Protein AF-A0A0N4WDV7-F1 (afdb_monomer_lite)

Foldseek 3Di:
DDDDDFPVDWDADPNDIDGPVDAPDDPVVCVVVVDDDRDDDPPDVVVVVVVVCVVPVAWDKDKDFDDDDDDDDDPDDPDVVVGIDIDTHADPVRVVCVVVVPDDD

Radius of gyration: 25.5 Å; chains: 1; bounding box: 42×35×72 Å

Structure (mmCIF, N/CA/C/O backbone):
data_AF-A0A0N4WDV7-F1
#
_entry.id   AF-A0A0N4WDV7-F1
#
loop_
_atom_site.group_PDB
_atom_site.id
_atom_site.type_symbol
_atom_site.label_atom_id
_atom_site.label_alt_id
_atom_site.label_comp_id
_atom_site.label_asym_id
_atom_site.label_entity_id
_atom_site.label_seq_id
_atom_site.pdbx_PDB_ins_code
_atom_site.Cartn_x
_atom_site.Cartn_y
_atom_site.Cartn_z
_atom_site.occupancy
_atom_site.B_iso_or_e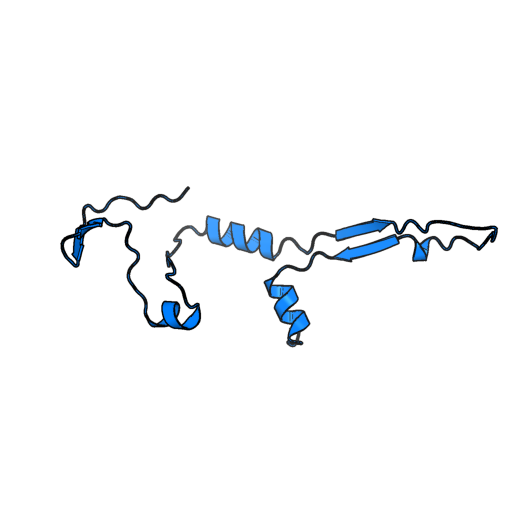quiv
_atom_site.auth_seq_id
_atom_site.auth_comp_id
_atom_site.auth_asym_id
_atom_site.auth_atom_id
_atom_site.pdbx_PDB_model_num
ATOM 1 N N . MET A 1 1 ? 9.162 1.323 14.732 1.00 40.44 1 MET A N 1
ATOM 2 C CA . MET A 1 1 ? 8.506 0.154 15.360 1.00 40.44 1 MET A CA 1
ATOM 3 C C . MET A 1 1 ? 7.459 0.664 16.336 1.00 40.44 1 MET A C 1
ATOM 5 O O . MET A 1 1 ? 7.802 1.065 17.439 1.00 40.44 1 MET A O 1
ATOM 9 N N . CYS A 1 2 ? 6.203 0.745 15.905 1.00 45.25 2 CYS A N 1
ATOM 10 C CA . CYS A 1 2 ? 5.105 1.235 16.737 1.00 45.25 2 CYS A CA 1
ATOM 11 C C . CYS A 1 2 ? 4.552 0.066 17.557 1.00 45.25 2 CYS A C 1
ATOM 13 O O . CYS A 1 2 ? 3.742 -0.717 17.075 1.00 45.25 2 CYS A O 1
ATOM 15 N N . ARG A 1 3 ? 5.048 -0.092 18.786 1.00 52.59 3 ARG A N 1
ATOM 16 C CA . ARG A 1 3 ? 4.424 -0.956 19.791 1.00 52.59 3 ARG A CA 1
ATOM 17 C C . ARG A 1 3 ? 3.421 -0.094 20.552 1.00 52.59 3 ARG A C 1
ATOM 19 O O . ARG A 1 3 ? 3.829 0.903 21.142 1.00 52.59 3 ARG A O 1
ATOM 26 N N . ARG A 1 4 ? 2.133 -0.455 20.525 1.00 61.47 4 ARG A N 1
ATOM 27 C CA . ARG A 1 4 ? 1.101 0.248 21.302 1.00 61.47 4 ARG A CA 1
ATOM 28 C C . ARG A 1 4 ? 1.493 0.278 22.793 1.00 61.47 4 ARG A C 1
ATOM 30 O O . ARG A 1 4 ? 1.834 -0.784 23.329 1.00 61.47 4 ARG A O 1
ATOM 37 N N . PRO A 1 5 ? 1.480 1.456 23.449 1.00 68.75 5 PRO A N 1
ATOM 38 C CA . PRO A 1 5 ? 1.622 1.565 24.898 1.00 68.75 5 PRO A CA 1
ATOM 39 C C . PRO A 1 5 ? 0.557 0.725 25.611 1.00 68.75 5 PRO A C 1
ATOM 41 O O . PRO A 1 5 ? -0.564 0.574 25.125 1.00 68.75 5 PRO A O 1
ATOM 44 N N . ASN A 1 6 ? 0.926 0.115 26.735 1.00 74.25 6 ASN A N 1
ATOM 45 C CA . ASN A 1 6 ? -0.004 -0.711 27.492 1.00 74.25 6 ASN A CA 1
ATOM 46 C C . ASN A 1 6 ? -0.862 0.196 28.388 1.00 74.25 6 ASN A C 1
ATOM 48 O O . ASN A 1 6 ? -0.355 0.695 29.387 1.00 74.25 6 ASN A O 1
ATOM 52 N N . ASP A 1 7 ? -2.141 0.392 28.056 1.00 72.75 7 ASP A N 1
ATOM 53 C CA . ASP A 1 7 ? -3.041 1.279 28.820 1.00 72.75 7 ASP A CA 1
ATOM 54 C C . ASP A 1 7 ? -3.607 0.622 30.093 1.00 72.75 7 ASP A C 1
ATOM 56 O O . ASP A 1 7 ? -4.508 1.162 30.730 1.00 72.75 7 ASP A O 1
ATOM 60 N N . GLY A 1 8 ? -3.146 -0.584 30.445 1.00 75.44 8 GLY A N 1
ATOM 61 C CA . GLY A 1 8 ? -3.623 -1.340 31.611 1.00 75.44 8 GLY A CA 1
ATOM 62 C C . GLY A 1 8 ? -5.061 -1.861 31.494 1.00 75.44 8 GLY A C 1
ATOM 63 O O . GLY A 1 8 ? -5.547 -2.526 32.405 1.00 75.44 8 GLY A O 1
ATOM 64 N N . ARG A 1 9 ? -5.748 -1.587 30.379 1.00 75.12 9 ARG A N 1
ATOM 65 C CA . ARG A 1 9 ? -7.107 -2.062 30.114 1.00 75.12 9 ARG A CA 1
ATOM 66 C C . ARG A 1 9 ? -7.082 -3.538 29.735 1.00 75.12 9 ARG A C 1
ATOM 68 O O . ARG A 1 9 ? -6.386 -3.934 28.799 1.00 75.12 9 ARG A O 1
ATOM 75 N N . THR A 1 10 ? -7.877 -4.327 30.446 1.00 78.06 10 THR A N 1
ATOM 76 C CA . THR A 1 10 ? -8.091 -5.749 30.186 1.00 78.06 10 THR A CA 1
ATOM 77 C C . THR A 1 10 ? -9.584 -6.026 30.064 1.00 78.06 10 THR A C 1
ATOM 79 O O . THR A 1 10 ? -10.411 -5.373 30.701 1.00 78.06 10 THR A O 1
ATOM 82 N N . CYS A 1 11 ? -9.948 -6.966 29.201 1.00 73.94 11 CYS A N 1
ATOM 83 C CA . CYS A 1 11 ? -11.327 -7.399 29.013 1.00 73.94 11 CYS A CA 1
ATOM 84 C C . CYS A 1 11 ? -11.407 -8.921 29.143 1.00 73.94 11 CYS A C 1
ATOM 86 O O . CYS A 1 11 ? -10.551 -9.645 28.640 1.00 73.94 11 CYS A O 1
ATOM 88 N N . VAL A 1 12 ? -12.415 -9.413 29.865 1.00 79.69 12 VAL A N 1
ATOM 89 C CA . VAL A 1 12 ? -12.624 -10.850 30.068 1.00 79.69 12 VAL A CA 1
ATOM 90 C C . VAL A 1 12 ? -13.716 -11.311 29.115 1.00 79.69 12 VAL A C 1
ATOM 92 O O . VAL A 1 12 ? -14.855 -10.860 29.215 1.00 79.69 12 VAL A O 1
ATOM 95 N N . LEU A 1 13 ? -13.377 -12.214 28.196 1.00 77.06 13 LEU A N 1
ATOM 96 C CA . LEU A 1 13 ? -14.332 -12.815 27.265 1.00 77.06 13 LEU A CA 1
ATOM 97 C C . LEU A 1 13 ? -14.191 -14.340 27.327 1.00 77.06 13 LEU A C 1
ATOM 99 O O . LEU A 1 13 ? -13.104 -14.878 27.123 1.00 77.06 13 LEU A O 1
ATOM 103 N N . GLY A 1 14 ? -15.275 -15.049 27.656 1.00 80.62 14 GLY A N 1
ATOM 104 C CA . GLY A 1 14 ? -15.280 -16.519 27.713 1.00 80.62 14 GLY A CA 1
ATOM 105 C C . GLY A 1 14 ? -14.260 -17.125 28.691 1.00 80.62 14 GLY A C 1
ATOM 106 O O . GLY A 1 14 ? -13.693 -18.175 28.405 1.00 80.62 14 GLY A O 1
ATOM 107 N N . GLY A 1 15 ? -13.968 -16.444 29.806 1.00 83.06 15 GLY A N 1
ATOM 108 C CA . GLY A 1 15 ? -12.996 -16.901 30.810 1.00 83.06 15 GLY A CA 1
ATOM 109 C C . GLY A 1 15 ? -11.525 -16.659 30.451 1.00 83.06 15 GLY A C 1
ATOM 110 O O . GLY A 1 15 ? -10.643 -17.056 31.210 1.00 83.06 15 GLY A O 1
ATOM 111 N N . LYS A 1 16 ? -11.237 -15.994 29.325 1.00 77.88 16 LYS A N 1
ATOM 112 C CA . LYS A 1 16 ? -9.884 -15.560 28.949 1.00 77.88 16 LYS A CA 1
ATOM 113 C C . LYS A 1 16 ? -9.729 -14.057 29.144 1.00 77.88 16 LYS A C 1
ATOM 115 O O . LYS A 1 16 ? -10.637 -13.289 28.831 1.00 77.88 16 LYS A O 1
ATOM 120 N N . ILE A 1 17 ? -8.567 -13.661 29.656 1.00 80.44 17 ILE A N 1
ATOM 121 C CA . ILE A 1 17 ? -8.179 -12.262 29.840 1.00 80.44 17 ILE A CA 1
ATOM 122 C C . ILE A 1 17 ? -7.512 -11.789 28.552 1.00 80.44 17 ILE A C 1
ATOM 124 O O . ILE A 1 17 ? -6.550 -12.396 28.079 1.00 80.44 17 ILE A O 1
ATOM 128 N N . PHE A 1 18 ? -8.039 -10.712 27.986 1.00 74.81 18 PHE A N 1
ATOM 129 C CA . PHE A 1 18 ? -7.524 -10.070 26.792 1.00 74.81 18 PHE A CA 1
ATOM 130 C C . PHE A 1 18 ? -6.965 -8.693 27.148 1.00 74.81 18 PHE A C 1
ATOM 132 O O . PHE A 1 18 ? -7.678 -7.843 27.682 1.00 74.81 18 PHE A O 1
ATOM 139 N N . ASP A 1 19 ? -5.689 -8.478 26.838 1.00 74.50 19 ASP A N 1
ATOM 140 C CA . ASP A 1 19 ? -5.008 -7.195 27.026 1.00 74.50 19 ASP A CA 1
ATOM 141 C C . ASP A 1 19 ? -5.306 -6.221 25.873 1.00 74.50 19 ASP A C 1
ATOM 143 O O . ASP A 1 19 ? -5.851 -6.595 24.831 1.00 74.50 19 ASP A O 1
ATOM 147 N N . ASN A 1 20 ? -4.820 -4.983 26.007 1.00 67.25 20 ASN A N 1
ATOM 148 C CA . ASN A 1 20 ? -4.873 -3.871 25.040 1.00 67.25 20 ASN A CA 1
ATOM 149 C C . ASN A 1 20 ? -4.228 -4.151 23.651 1.00 67.25 20 ASN A C 1
ATOM 151 O O . ASN A 1 20 ? -3.961 -3.240 22.867 1.00 67.25 20 ASN A O 1
ATOM 155 N N . ARG A 1 21 ? -3.931 -5.420 23.346 1.00 64.06 21 ARG A N 1
ATOM 156 C CA . ARG A 1 21 ? -3.525 -5.947 22.034 1.00 64.06 21 ARG A CA 1
ATOM 157 C C . ARG A 1 21 ? -4.722 -6.343 21.167 1.00 64.06 21 ARG A C 1
ATOM 159 O O . ARG A 1 21 ? -4.533 -6.642 19.990 1.00 64.06 21 ARG A O 1
ATOM 166 N N . VAL A 1 22 ? -5.929 -6.364 21.731 1.00 64.31 22 VAL A N 1
ATOM 167 C CA . VAL A 1 22 ? -7.157 -6.607 20.973 1.00 64.31 22 VAL A CA 1
ATOM 168 C C . VAL A 1 22 ? -7.558 -5.328 20.252 1.00 64.31 22 VAL A C 1
ATOM 170 O O . VAL A 1 22 ? -7.807 -4.292 20.861 1.00 64.31 22 VAL A O 1
ATOM 173 N N . VAL A 1 23 ? -7.586 -5.400 18.925 1.00 66.88 23 VAL A N 1
ATOM 174 C CA . VAL A 1 23 ? -8.102 -4.320 18.085 1.00 66.88 23 VAL A CA 1
ATOM 175 C C . VAL A 1 23 ? -9.627 -4.285 18.235 1.00 66.88 23 VAL A C 1
ATOM 177 O O . VAL A 1 23 ? -10.247 -5.348 18.181 1.00 66.88 23 VAL A O 1
ATOM 180 N N . PRO A 1 24 ? -10.256 -3.109 18.411 1.00 63.66 24 PRO A N 1
ATOM 181 C CA . PRO A 1 24 ? -11.709 -3.012 18.427 1.00 63.66 24 PRO A CA 1
ATOM 182 C C . PRO A 1 24 ? -12.301 -3.533 17.111 1.00 63.66 24 PRO A C 1
ATOM 184 O O . PRO A 1 24 ? -11.889 -3.133 16.021 1.00 63.66 24 PRO A O 1
ATOM 187 N N . TYR A 1 25 ? -13.277 -4.433 17.222 1.00 71.44 25 TYR A N 1
ATOM 188 C CA . TYR A 1 25 ? -13.964 -5.020 16.079 1.00 71.44 25 TYR A CA 1
ATOM 189 C C . TYR A 1 25 ? -14.790 -3.954 15.347 1.00 71.44 25 TYR A C 1
ATOM 191 O O . TYR A 1 25 ? -15.739 -3.402 15.900 1.00 71.44 25 TYR A O 1
ATOM 199 N N . ASN A 1 26 ? -14.446 -3.678 14.088 1.00 77.81 26 ASN A N 1
ATOM 200 C CA . ASN A 1 26 ? -15.263 -2.867 13.190 1.00 77.81 26 ASN A CA 1
ATOM 201 C C . ASN A 1 26 ? -15.924 -3.780 12.150 1.00 77.81 26 ASN A C 1
ATOM 203 O O . ASN A 1 26 ? -15.269 -4.229 11.208 1.00 77.81 26 ASN A O 1
ATOM 207 N N . GLN A 1 27 ? -17.226 -4.025 12.316 1.00 81.12 27 GLN A N 1
ATOM 208 C CA . GLN A 1 27 ? -18.003 -4.934 11.470 1.00 81.12 27 GLN A CA 1
ATOM 209 C C . GLN A 1 27 ? -17.966 -4.540 9.987 1.00 81.12 27 GLN A C 1
ATOM 211 O O . GLN A 1 27 ? -17.829 -5.406 9.127 1.00 81.12 27 GLN A O 1
ATOM 216 N N . TYR A 1 28 ? -18.034 -3.241 9.680 1.00 82.94 28 TYR A N 1
ATOM 217 C CA . TYR A 1 28 ? -18.010 -2.749 8.302 1.00 82.94 28 TYR A CA 1
ATOM 218 C C . TYR A 1 28 ? -16.698 -3.108 7.594 1.00 82.94 28 TYR A C 1
ATOM 220 O O . TYR A 1 28 ? -16.701 -3.619 6.475 1.00 82.94 28 TYR A O 1
ATOM 228 N N . LEU A 1 29 ? -15.567 -2.883 8.266 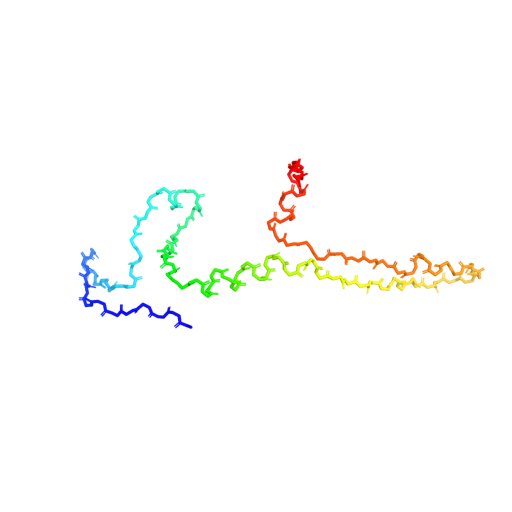1.00 82.00 29 LEU A N 1
ATOM 229 C CA . LEU A 1 29 ? -14.248 -3.192 7.713 1.00 82.00 29 LEU A CA 1
ATOM 230 C C . LEU A 1 29 ? -13.993 -4.697 7.654 1.00 82.00 29 LEU A C 1
ATOM 232 O O . LEU A 1 29 ? -13.438 -5.179 6.668 1.00 82.00 29 LEU A O 1
ATOM 236 N N . ALA A 1 30 ? -14.438 -5.434 8.671 1.00 82.44 30 ALA A N 1
ATOM 237 C CA . ALA A 1 30 ? -14.304 -6.882 8.709 1.00 82.44 30 ALA A CA 1
ATOM 238 C C . ALA A 1 30 ? -15.068 -7.562 7.567 1.00 82.44 30 ALA A C 1
ATOM 240 O O . ALA A 1 30 ? -14.521 -8.451 6.922 1.00 82.44 30 ALA A O 1
ATOM 241 N N . LEU A 1 31 ? -16.291 -7.108 7.274 1.00 86.12 31 LEU A N 1
ATOM 242 C CA . LEU A 1 31 ? -17.081 -7.587 6.136 1.00 86.12 31 LEU A CA 1
ATOM 243 C C . LEU A 1 31 ? -16.444 -7.210 4.799 1.00 86.12 31 LEU A C 1
ATOM 245 O O . LEU A 1 31 ? -16.336 -8.048 3.910 1.00 86.12 31 LEU A O 1
ATOM 249 N N . ARG A 1 32 ? -16.001 -5.957 4.653 1.00 86.81 32 ARG A N 1
ATOM 250 C CA . ARG A 1 32 ? -15.483 -5.454 3.374 1.00 86.81 32 ARG A CA 1
ATOM 251 C C . ARG A 1 32 ? -14.169 -6.109 2.951 1.00 86.81 32 ARG A C 1
ATOM 253 O O . ARG A 1 32 ? -13.963 -6.322 1.763 1.00 86.81 32 ARG A O 1
ATOM 260 N N . TYR A 1 33 ? -13.297 -6.421 3.906 1.00 83.44 33 TYR A N 1
ATOM 261 C CA . TYR A 1 33 ? -11.972 -6.990 3.637 1.00 83.44 33 TYR A CA 1
ATOM 262 C C . TYR A 1 33 ? -11.825 -8.440 4.108 1.00 83.44 33 TYR A C 1
ATOM 264 O O . TYR A 1 33 ? -10.723 -8.980 4.066 1.00 83.44 33 TYR A O 1
ATOM 272 N N . SER A 1 34 ? -12.919 -9.071 4.553 1.00 81.94 34 SER A N 1
ATOM 273 C CA . SER A 1 34 ? -12.942 -10.452 5.057 1.00 81.94 34 SER A CA 1
ATOM 274 C C . SER A 1 34 ? -11.830 -10.738 6.080 1.00 81.94 34 SER A C 1
ATOM 276 O O . SER A 1 34 ? -11.164 -11.769 6.021 1.00 81.94 34 SER A O 1
ATOM 278 N N . GLY A 1 35 ? -11.587 -9.808 7.012 1.00 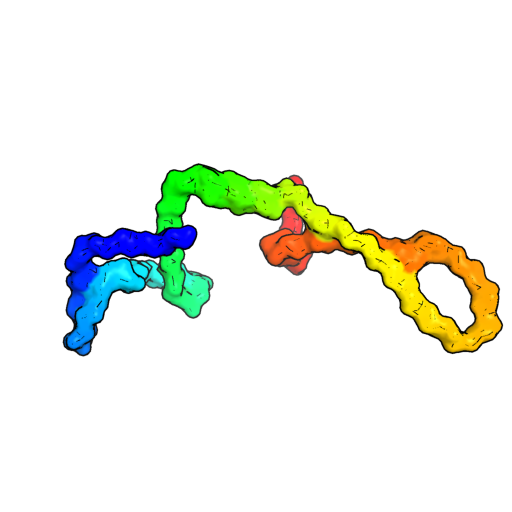78.56 35 GLY A N 1
ATOM 279 C CA . GLY A 1 35 ? -10.449 -9.911 7.928 1.00 78.56 35 GLY A CA 1
ATOM 280 C C . GLY A 1 35 ? -10.457 -8.921 9.090 1.00 78.56 35 GLY A C 1
ATOM 281 O O . GLY A 1 35 ? -11.124 -7.890 9.068 1.00 78.56 35 GLY A O 1
ATOM 282 N N . HIS A 1 36 ? -9.692 -9.236 10.135 1.00 74.19 36 HIS A N 1
ATOM 283 C CA . HIS A 1 36 ? -9.561 -8.392 11.320 1.00 74.19 36 HIS A CA 1
ATOM 284 C C . HIS A 1 36 ? -8.481 -7.321 11.100 1.00 74.19 36 HIS A C 1
ATOM 286 O O . HIS A 1 36 ? -7.285 -7.597 11.195 1.00 74.19 36 HIS A O 1
ATOM 292 N N . LEU A 1 37 ? -8.905 -6.100 10.768 1.00 73.88 37 LEU A N 1
ATOM 293 C CA . LEU A 1 37 ? -8.012 -4.994 10.419 1.00 73.88 37 LEU A CA 1
ATOM 294 C C . LEU A 1 37 ? -7.688 -4.117 11.630 1.00 73.88 37 LEU A C 1
ATOM 296 O O . LEU A 1 37 ? -8.587 -3.570 12.264 1.00 73.88 37 LEU A O 1
ATOM 300 N N . ASN A 1 38 ? -6.395 -3.916 11.901 1.00 73.31 38 ASN A N 1
ATOM 301 C CA . ASN A 1 38 ? -5.939 -2.901 12.846 1.00 73.31 38 ASN A CA 1
ATOM 302 C C . ASN A 1 38 ? -5.974 -1.517 12.195 1.00 73.31 38 ASN A C 1
ATOM 304 O O . ASN A 1 38 ? -5.123 -1.204 11.367 1.00 73.31 38 ASN A O 1
ATOM 308 N N . VAL A 1 39 ? -6.946 -0.689 12.578 1.00 70.06 39 VAL A N 1
ATOM 309 C CA . VAL A 1 39 ? -7.008 0.709 12.140 1.00 70.06 39 VAL A CA 1
ATOM 310 C C . VAL A 1 39 ? -6.348 1.584 13.198 1.00 70.06 39 VAL A C 1
ATOM 312 O O . VAL A 1 39 ? -6.825 1.687 14.327 1.00 70.06 39 VAL A O 1
ATOM 315 N N . GLU A 1 40 ? -5.233 2.210 12.832 1.00 69.44 40 GLU A N 1
ATOM 316 C CA . GLU A 1 40 ? -4.538 3.199 13.652 1.00 69.44 40 GLU A CA 1
ATOM 317 C C . GLU A 1 40 ? -4.542 4.549 12.945 1.00 69.44 40 GLU A C 1
ATOM 319 O O . GLU A 1 40 ? -4.148 4.656 11.783 1.00 69.44 40 GLU A O 1
ATOM 324 N N . ILE A 1 41 ? -4.957 5.596 13.660 1.00 64.69 41 ILE A N 1
ATOM 325 C CA . ILE A 1 41 ? -4.785 6.970 13.193 1.00 64.69 41 ILE A CA 1
ATOM 326 C C . ILE A 1 41 ? -3.318 7.325 13.425 1.00 64.69 41 ILE A C 1
ATOM 328 O O . ILE A 1 41 ? -2.902 7.648 14.539 1.00 64.69 41 ILE A O 1
ATOM 332 N N . CYS A 1 42 ? -2.507 7.217 12.375 1.00 65.88 42 CYS A N 1
ATOM 333 C CA . CYS A 1 42 ? -1.111 7.619 12.437 1.00 65.88 42 CYS A CA 1
ATOM 334 C C . CYS A 1 42 ? -1.033 9.153 12.448 1.00 65.88 42 CYS A C 1
ATOM 336 O O . CYS A 1 42 ? -1.073 9.796 11.403 1.00 65.88 42 CYS A O 1
ATOM 338 N N . GLY A 1 43 ? -0.926 9.754 13.637 1.00 69.00 43 GLY A N 1
ATOM 339 C CA . GLY A 1 43 ? -0.821 11.212 13.803 1.00 69.00 43 GLY A CA 1
ATOM 340 C C . GLY A 1 43 ? 0.502 11.821 13.317 1.00 69.00 43 GLY A C 1
ATOM 341 O O . GLY A 1 43 ? 0.710 13.025 13.435 1.00 69.00 43 GLY A O 1
ATOM 342 N N . MET A 1 44 ? 1.426 11.015 12.786 1.00 76.00 44 MET A N 1
ATOM 343 C CA . MET A 1 44 ? 2.731 11.494 12.348 1.00 76.00 44 MET A CA 1
ATOM 344 C C . MET A 1 44 ? 2.682 11.850 10.860 1.00 76.00 44 MET A C 1
ATOM 346 O O . MET A 1 44 ? 2.764 10.979 9.996 1.00 76.00 44 MET A O 1
ATOM 350 N N . ILE A 1 45 ? 2.634 13.151 10.552 1.00 80.62 45 ILE A N 1
ATOM 351 C CA . ILE A 1 45 ? 2.760 13.692 9.180 1.00 80.62 45 ILE A CA 1
ATOM 352 C C . ILE A 1 45 ? 3.981 13.107 8.450 1.00 80.62 45 ILE A C 1
ATOM 354 O O . ILE A 1 45 ? 3.963 12.943 7.234 1.00 80.62 45 ILE A O 1
ATOM 358 N N . GLN A 1 46 ? 5.032 12.733 9.186 1.00 78.69 46 GLN A N 1
ATOM 359 C CA . GLN A 1 46 ? 6.214 12.069 8.638 1.00 78.69 46 GLN A CA 1
ATOM 360 C C . GLN A 1 46 ? 5.903 10.715 7.985 1.00 78.69 46 GLN A C 1
ATOM 362 O O . GLN A 1 46 ? 6.467 10.430 6.933 1.00 78.69 46 GLN A O 1
ATOM 367 N N . ALA A 1 47 ? 5.001 9.907 8.552 1.00 76.69 47 ALA A N 1
ATOM 368 C CA . ALA A 1 47 ? 4.612 8.618 7.978 1.00 76.69 47 ALA A CA 1
ATOM 369 C C . ALA A 1 47 ? 3.823 8.807 6.676 1.00 76.69 47 ALA A C 1
ATOM 371 O O . ALA A 1 47 ? 4.111 8.149 5.676 1.00 76.69 47 ALA A O 1
ATOM 372 N N . VAL A 1 48 ? 2.902 9.777 6.659 1.00 80.56 48 VAL A N 1
ATOM 373 C CA . VAL A 1 48 ? 2.152 10.158 5.453 1.00 80.56 48 VAL A CA 1
ATOM 374 C C . VAL A 1 48 ? 3.111 10.688 4.386 1.00 80.56 48 VAL A C 1
ATOM 376 O O . VAL A 1 48 ? 3.134 10.179 3.271 1.00 80.56 48 VAL A O 1
ATOM 379 N N . LYS A 1 49 ? 3.990 11.634 4.733 1.00 84.94 49 LYS A N 1
ATOM 380 C CA . LYS A 1 49 ? 5.013 12.169 3.820 1.00 84.94 49 LYS A CA 1
ATOM 381 C C . LYS A 1 49 ? 5.917 11.069 3.267 1.00 84.94 49 LYS A C 1
ATOM 383 O O . LYS A 1 49 ? 6.272 11.112 2.092 1.00 84.94 49 LYS A O 1
ATOM 388 N N . TYR A 1 50 ? 6.289 10.094 4.097 1.00 77.81 50 TYR A N 1
ATOM 389 C CA . TYR A 1 50 ? 7.091 8.955 3.669 1.00 77.81 50 TYR A CA 1
ATOM 390 C C . TYR A 1 50 ? 6.321 8.108 2.656 1.00 77.81 50 TYR A C 1
ATOM 392 O O . TYR A 1 50 ? 6.828 7.913 1.561 1.00 77.81 50 TYR A O 1
ATOM 400 N N . MET A 1 51 ? 5.080 7.702 2.945 1.00 76.62 51 MET A N 1
ATOM 401 C CA . MET A 1 51 ? 4.231 6.987 1.981 1.00 76.62 51 MET A CA 1
ATOM 402 C C . MET A 1 51 ? 4.094 7.736 0.652 1.00 76.62 51 MET A C 1
ATOM 404 O O . MET A 1 51 ? 4.377 7.169 -0.401 1.00 76.62 51 MET A O 1
ATOM 408 N N . TYR A 1 52 ? 3.730 9.019 0.699 1.00 78.75 52 TYR A N 1
ATOM 409 C CA . TYR A 1 52 ? 3.581 9.848 -0.498 1.00 78.75 52 TYR A CA 1
ATOM 410 C C . TYR A 1 52 ? 4.896 9.958 -1.281 1.00 78.75 52 TYR A C 1
ATOM 412 O O . TYR A 1 52 ? 4.890 9.867 -2.504 1.00 78.75 52 TYR A O 1
ATOM 420 N N . LYS A 1 53 ? 6.047 10.054 -0.603 1.00 82.12 53 LYS A N 1
ATOM 421 C CA . LYS A 1 53 ? 7.355 10.049 -1.270 1.00 82.12 53 LYS A CA 1
ATOM 422 C C . LYS A 1 53 ? 7.587 8.784 -2.102 1.00 82.12 53 LYS A C 1
ATOM 424 O O . LYS A 1 53 ? 8.235 8.897 -3.133 1.00 82.12 53 LYS A O 1
ATOM 429 N N . TYR A 1 54 ? 7.106 7.613 -1.676 1.00 68.50 54 TYR A N 1
ATOM 430 C CA . TYR A 1 54 ? 7.287 6.361 -2.429 1.00 68.50 54 TYR A CA 1
ATOM 431 C C . TYR A 1 54 ? 6.226 6.137 -3.496 1.00 68.50 54 TYR A C 1
ATOM 433 O O . TYR A 1 54 ? 6.555 5.587 -4.540 1.00 68.50 54 TYR A O 1
ATOM 441 N N . VAL A 1 55 ? 4.994 6.593 -3.267 1.00 75.00 55 VAL A N 1
ATOM 442 C CA . VAL A 1 55 ? 3.938 6.547 -4.289 1.00 75.00 55 VAL A CA 1
ATOM 443 C C . VAL A 1 55 ? 4.296 7.452 -5.471 1.00 75.00 55 VAL A C 1
ATOM 445 O O . VAL A 1 55 ? 4.177 7.037 -6.615 1.00 75.00 55 VAL A O 1
ATOM 448 N N . TYR A 1 56 ? 4.808 8.657 -5.204 1.00 71.25 56 TYR A N 1
ATOM 449 C CA . TYR A 1 56 ? 5.096 9.660 -6.236 1.00 71.25 56 TYR A CA 1
ATOM 450 C C . TYR A 1 56 ? 6.573 9.753 -6.636 1.00 71.25 56 TYR A C 1
ATOM 452 O O . TYR A 1 56 ? 6.952 10.675 -7.354 1.00 71.25 56 TYR A O 1
ATOM 460 N N . LYS A 1 57 ? 7.435 8.821 -6.201 1.00 76.44 57 LYS A N 1
ATOM 461 C CA . LYS A 1 57 ? 8.861 8.816 -6.589 1.00 76.44 57 LYS A CA 1
ATOM 462 C C . LYS A 1 57 ? 9.063 8.659 -8.104 1.00 76.44 57 LYS A C 1
ATOM 464 O O . LYS A 1 57 ? 10.145 8.949 -8.606 1.00 76.44 57 LYS A O 1
ATOM 469 N N . GLY A 1 58 ? 8.021 8.225 -8.806 1.00 66.62 58 GLY A N 1
ATOM 470 C CA . GLY A 1 58 ? 8.052 7.853 -10.206 1.00 66.62 58 GLY A CA 1
ATOM 471 C C . GLY A 1 58 ? 8.332 6.356 -10.364 1.00 66.62 58 GLY A C 1
ATOM 472 O O . GLY A 1 58 ? 8.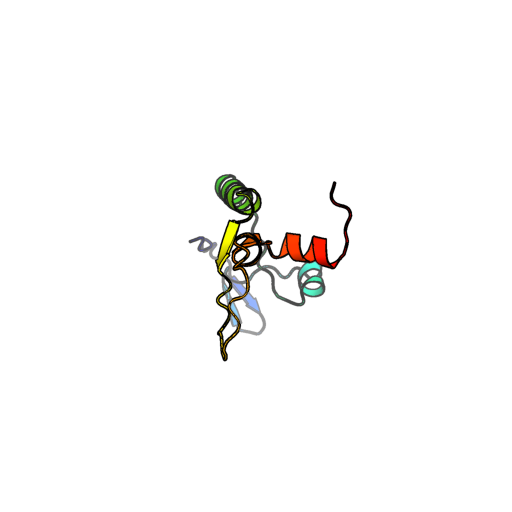994 5.759 -9.508 1.00 66.62 58 GLY A O 1
ATOM 473 N N . PRO A 1 59 ? 7.805 5.741 -11.431 1.00 64.19 59 PRO A N 1
ATOM 474 C CA . PRO A 1 59 ? 8.053 4.342 -11.739 1.00 64.19 59 PRO A CA 1
ATOM 475 C C . PRO A 1 59 ? 9.546 4.117 -11.989 1.00 64.19 59 PRO A C 1
ATOM 477 O O . PRO A 1 59 ? 10.186 4.863 -12.735 1.00 64.19 59 PRO A O 1
ATOM 480 N N . ASP A 1 60 ? 10.098 3.085 -11.354 1.00 69.94 60 ASP A N 1
ATOM 481 C CA . ASP A 1 60 ? 11.481 2.679 -11.580 1.00 69.94 60 ASP A CA 1
ATOM 482 C C . ASP A 1 60 ? 11.625 2.189 -13.030 1.00 69.94 60 ASP A C 1
ATOM 484 O O . ASP A 1 60 ? 10.790 1.420 -13.523 1.00 69.94 60 ASP A O 1
ATOM 488 N N . ARG A 1 61 ? 12.639 2.687 -13.742 1.00 70.19 61 ARG A N 1
ATOM 489 C CA . ARG A 1 61 ? 12.8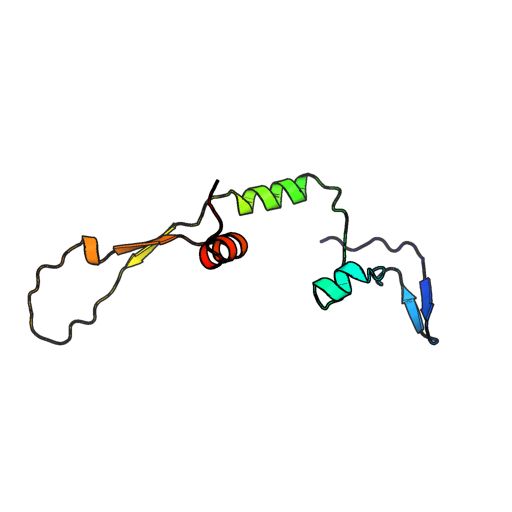93 2.344 -15.148 1.00 70.19 61 ARG A CA 1
ATOM 490 C C . ARG A 1 61 ? 13.951 1.257 -15.200 1.00 70.19 61 ARG A C 1
ATOM 492 O O . ARG A 1 61 ? 15.084 1.486 -14.789 1.00 70.19 61 ARG A O 1
ATOM 499 N N . ALA A 1 62 ? 13.592 0.106 -15.753 1.00 74.50 62 ALA A N 1
ATOM 500 C CA . ALA A 1 62 ? 14.523 -0.986 -15.987 1.00 74.50 62 ALA A CA 1
ATOM 501 C C . ALA A 1 62 ? 14.717 -1.183 -17.492 1.00 74.50 62 ALA A C 1
ATOM 503 O O . ALA A 1 62 ? 13.752 -1.372 -18.230 1.00 74.50 62 ALA A O 1
ATOM 504 N N . THR A 1 63 ? 15.966 -1.165 -17.951 1.00 76.31 63 THR A N 1
ATOM 505 C CA . THR A 1 63 ? 16.305 -1.524 -19.332 1.00 76.31 63 THR A CA 1
ATOM 506 C C . THR A 1 63 ? 16.635 -3.009 -19.379 1.00 76.31 63 THR A C 1
ATOM 508 O O . THR A 1 63 ? 17.572 -3.465 -18.723 1.00 76.31 63 THR A O 1
ATOM 511 N N . LEU A 1 64 ? 15.856 -3.773 -20.137 1.00 79.25 64 LEU A N 1
ATOM 512 C CA . LEU A 1 64 ? 16.054 -5.203 -20.339 1.00 79.25 64 LEU A CA 1
ATOM 513 C C . LEU A 1 64 ? 16.762 -5.424 -21.675 1.00 79.25 64 LEU A C 1
ATOM 515 O O . LEU A 1 64 ? 16.324 -4.911 -22.703 1.00 79.25 64 LEU A O 1
ATOM 519 N N . ARG A 1 65 ? 17.845 -6.206 -21.657 1.00 78.62 65 ARG A N 1
ATOM 520 C CA . ARG A 1 65 ? 18.542 -6.647 -22.869 1.00 78.62 65 ARG A CA 1
ATOM 521 C C . ARG A 1 65 ? 18.033 -8.029 -23.270 1.00 78.62 65 ARG A C 1
ATOM 523 O O . ARG A 1 65 ? 18.157 -8.981 -22.499 1.00 78.62 65 ARG A O 1
ATOM 530 N N . MET A 1 66 ? 17.480 -8.143 -24.470 1.00 74.88 66 MET A N 1
ATOM 531 C CA . MET A 1 66 ? 16.928 -9.391 -24.996 1.00 74.88 66 MET A CA 1
ATOM 532 C C . MET A 1 66 ? 18.037 -10.209 -25.670 1.00 74.88 66 MET A C 1
ATOM 534 O O . MET A 1 66 ? 18.475 -9.895 -26.773 1.00 74.88 66 MET A O 1
ATOM 538 N N . ILE A 1 67 ? 18.501 -11.282 -25.022 1.00 70.56 67 ILE A N 1
ATOM 539 C CA . ILE A 1 67 ? 19.513 -12.183 -25.599 1.00 70.56 67 ILE A CA 1
ATOM 540 C C . ILE A 1 67 ? 18.802 -13.246 -26.449 1.00 70.56 67 ILE A C 1
ATOM 542 O O . ILE A 1 67 ? 18.150 -14.142 -25.913 1.00 70.56 67 ILE A O 1
ATOM 546 N N . ARG A 1 68 ? 18.919 -13.171 -27.782 1.00 67.38 68 ARG A N 1
ATOM 547 C CA . ARG A 1 68 ? 18.427 -14.224 -28.691 1.00 67.38 68 ARG A CA 1
ATOM 548 C C . ARG A 1 68 ? 19.473 -15.343 -28.809 1.00 67.38 68 ARG A C 1
ATOM 550 O O . ARG A 1 68 ? 20.590 -15.090 -29.254 1.00 67.38 68 ARG A O 1
ATOM 557 N N . ASN A 1 69 ? 19.113 -16.580 -28.453 1.00 64.50 69 ASN A N 1
ATOM 558 C CA . ASN A 1 69 ? 19.954 -17.758 -28.704 1.00 64.50 69 ASN A CA 1
ATOM 559 C C . ASN A 1 69 ? 20.006 -18.039 -30.211 1.00 64.50 69 ASN A C 1
ATOM 561 O O . ASN A 1 69 ? 19.014 -18.447 -30.814 1.00 64.50 69 ASN A O 1
ATOM 565 N N . GLN A 1 70 ? 21.165 -17.802 -30.822 1.00 58.94 70 GLN A N 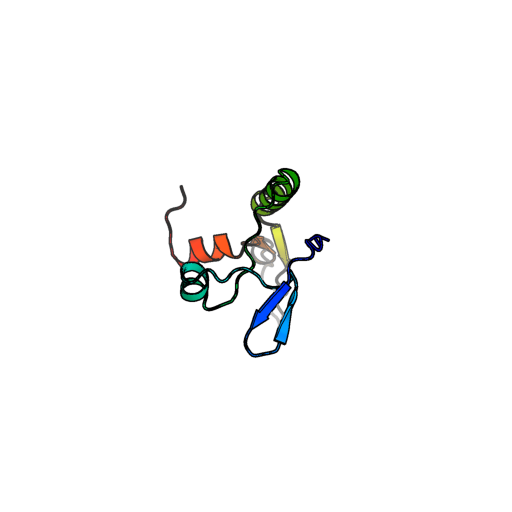1
ATOM 566 C CA . GLN A 1 70 ? 21.387 -18.036 -32.244 1.00 58.94 70 GLN A CA 1
ATOM 567 C C . GLN A 1 70 ? 21.753 -19.503 -32.483 1.00 58.94 70 GLN A C 1
ATOM 569 O O . GLN A 1 70 ? 22.925 -19.874 -32.468 1.00 58.94 70 GLN A O 1
ATOM 574 N N . ASN A 1 71 ? 20.752 -20.340 -32.744 1.00 55.44 71 ASN A N 1
ATOM 575 C CA . ASN A 1 71 ? 20.990 -21.643 -33.355 1.00 55.44 71 ASN A CA 1
ATOM 576 C C . ASN A 1 71 ? 20.900 -21.491 -34.879 1.00 55.44 71 ASN A C 1
ATOM 578 O O . ASN A 1 71 ? 19.810 -21.521 -35.440 1.00 55.44 71 ASN A O 1
ATOM 582 N N . GLY A 1 72 ? 22.056 -21.350 -35.534 1.00 53.94 72 GLY A N 1
ATOM 583 C CA . GLY A 1 72 ? 22.211 -21.593 -36.973 1.00 53.94 72 GLY A CA 1
ATOM 584 C C . GLY A 1 72 ? 22.256 -20.359 -37.886 1.00 53.94 72 GLY A C 1
ATOM 585 O O . GLY A 1 72 ? 21.242 -19.745 -38.181 1.00 53.94 72 GLY A O 1
ATOM 586 N N . PHE A 1 73 ? 23.461 -20.080 -38.391 1.00 55.16 73 PHE A N 1
ATOM 587 C CA . PHE A 1 73 ? 23.785 -19.734 -39.788 1.00 55.16 73 PHE A CA 1
ATOM 588 C C . PHE A 1 73 ? 23.087 -18.585 -40.541 1.00 55.16 73 PHE A C 1
ATOM 590 O O . PHE A 1 73 ? 23.250 -18.514 -41.752 1.00 55.16 73 PHE A O 1
ATOM 597 N N . ASP A 1 74 ? 22.452 -17.618 -39.886 1.00 52.19 74 ASP A N 1
ATOM 598 C CA . ASP A 1 74 ? 21.964 -16.412 -40.574 1.00 52.19 74 ASP A CA 1
ATOM 599 C C . ASP A 1 74 ? 22.634 -15.143 -40.018 1.00 52.19 74 ASP A C 1
ATOM 601 O O . ASP A 1 74 ? 22.317 -14.676 -38.923 1.00 52.19 74 ASP A O 1
ATOM 605 N N . LYS A 1 75 ? 23.551 -14.542 -40.797 1.00 57.62 75 LYS A N 1
ATOM 606 C CA . LYS A 1 75 ? 24.032 -13.158 -40.603 1.00 57.62 75 LYS A CA 1
ATOM 607 C C . LYS A 1 75 ? 22.869 -12.198 -40.881 1.00 57.62 75 LYS A C 1
ATOM 609 O O . LYS A 1 75 ? 22.791 -11.597 -41.950 1.00 57.62 75 LYS A O 1
ATOM 614 N N . ARG A 1 76 ? 21.933 -12.076 -39.944 1.00 58.94 76 ARG A N 1
ATOM 615 C CA . ARG A 1 76 ? 20.903 -11.035 -39.993 1.00 58.94 76 ARG A CA 1
ATOM 616 C C . ARG A 1 76 ? 21.427 -9.786 -39.302 1.00 58.94 76 ARG A C 1
ATOM 618 O O . ARG A 1 76 ? 22.041 -9.871 -38.244 1.00 58.94 76 ARG A O 1
ATOM 625 N N . VAL A 1 77 ? 21.207 -8.652 -39.961 1.00 61.06 77 VAL A N 1
ATOM 626 C CA . VAL A 1 77 ? 21.443 -7.297 -39.458 1.00 61.06 77 VAL A CA 1
ATOM 627 C C . VAL A 1 77 ? 20.923 -7.222 -38.021 1.00 61.06 77 VAL A C 1
ATOM 629 O O . VAL A 1 77 ? 19.742 -7.461 -37.782 1.00 61.06 77 VAL A O 1
ATOM 632 N N . VAL A 1 78 ? 21.826 -6.998 -37.064 1.00 62.44 78 VAL A N 1
ATOM 633 C CA . VAL A 1 78 ? 21.457 -6.814 -35.658 1.00 62.44 78 VAL A CA 1
ATOM 634 C C . VAL A 1 78 ? 20.886 -5.409 -35.556 1.00 62.44 78 VAL A C 1
ATOM 636 O O . VAL A 1 78 ? 21.628 -4.438 -35.674 1.00 62.44 78 VAL A O 1
ATOM 639 N N . ASP A 1 79 ? 19.569 -5.313 -35.425 1.00 64.56 79 ASP A N 1
ATOM 640 C CA . ASP A 1 79 ? 18.893 -4.041 -35.203 1.00 64.56 79 ASP A CA 1
ATOM 641 C C . ASP A 1 79 ? 18.983 -3.710 -33.706 1.00 64.56 79 ASP A C 1
ATOM 643 O O . ASP A 1 79 ? 18.370 -4.382 -32.875 1.00 64.56 79 ASP A O 1
ATOM 647 N N . GLU A 1 80 ? 19.805 -2.719 -33.349 1.00 63.59 80 GLU A N 1
ATOM 648 C CA . GLU A 1 80 ? 20.096 -2.331 -31.956 1.00 63.59 80 GLU A CA 1
ATOM 649 C C . GLU A 1 80 ? 18.817 -1.937 -31.192 1.00 63.59 80 GLU A C 1
ATOM 651 O O . GLU A 1 80 ? 18.707 -2.156 -29.986 1.00 63.59 80 GLU A O 1
ATOM 656 N N . ILE A 1 81 ? 17.809 -1.421 -31.904 1.00 66.50 81 ILE A N 1
ATOM 657 C CA . ILE A 1 81 ? 16.524 -0.980 -31.341 1.00 66.50 81 ILE A CA 1
ATOM 658 C C . ILE A 1 81 ? 15.713 -2.164 -30.789 1.00 66.50 81 ILE A C 1
ATOM 660 O O . ILE A 1 81 ? 15.076 -2.041 -29.744 1.00 66.50 81 ILE A O 1
ATOM 664 N N . ASP A 1 82 ? 15.778 -3.327 -31.438 1.00 66.38 82 ASP A N 1
ATOM 665 C CA . ASP A 1 82 ? 15.057 -4.536 -31.019 1.00 66.38 82 ASP A CA 1
ATOM 666 C C . ASP A 1 82 ? 15.741 -5.271 -29.850 1.00 66.38 82 ASP A C 1
ATOM 668 O O . ASP A 1 82 ? 15.162 -6.186 -29.253 1.00 66.38 82 ASP A O 1
ATOM 672 N N . GLU A 1 83 ? 16.985 -4.909 -29.524 1.00 72.44 83 GLU A N 1
ATOM 673 C CA . GLU A 1 83 ? 17.781 -5.570 -28.486 1.00 72.44 83 GLU A CA 1
ATOM 674 C C . GLU A 1 83 ? 17.459 -5.050 -27.075 1.00 72.44 83 GLU A C 1
ATOM 676 O O . GLU A 1 83 ? 17.627 -5.779 -26.088 1.00 72.44 83 GLU A O 1
ATOM 681 N N . PHE A 1 84 ? 16.949 -3.819 -26.966 1.00 70.38 84 PHE A N 1
ATOM 682 C CA . PHE A 1 84 ? 16.704 -3.147 -25.693 1.00 70.38 84 PHE A CA 1
ATOM 683 C C . PHE A 1 84 ? 15.226 -2.800 -25.506 1.00 70.38 84 PHE A C 1
ATOM 685 O O . PHE A 1 84 ? 14.667 -1.955 -26.199 1.00 70.38 84 PHE A O 1
ATOM 692 N N . VAL A 1 85 ? 14.598 -3.395 -24.492 1.00 77.81 85 VAL A N 1
ATOM 693 C CA . VAL A 1 85 ? 13.237 -3.041 -24.073 1.00 77.81 85 VAL A CA 1
ATOM 694 C C . VAL A 1 85 ? 13.319 -2.199 -22.809 1.00 77.81 85 VAL A C 1
ATOM 696 O O . VAL A 1 85 ? 13.889 -2.618 -21.802 1.00 77.81 85 VAL A O 1
ATOM 699 N N . THR A 1 86 ? 12.721 -1.009 -22.839 1.00 76.00 86 THR A N 1
ATOM 700 C CA . THR A 1 86 ? 12.575 -0.192 -21.629 1.00 76.00 86 THR A CA 1
ATOM 701 C C . THR A 1 86 ? 11.285 -0.592 -20.922 1.00 76.00 86 THR A C 1
ATOM 703 O O . THR A 1 86 ? 10.195 -0.368 -21.444 1.00 76.00 86 THR A O 1
ATOM 706 N N . ALA A 1 87 ? 11.401 -1.186 -19.738 1.00 75.50 87 ALA A N 1
ATOM 707 C CA . ALA A 1 87 ? 10.276 -1.531 -18.882 1.00 75.50 87 ALA A CA 1
ATOM 708 C C . ALA A 1 87 ? 10.085 -0.476 -17.780 1.00 75.50 87 ALA A C 1
ATOM 710 O O . ALA A 1 87 ? 11.045 0.088 -17.247 1.00 75.50 87 ALA A O 1
ATOM 711 N N . LEU A 1 88 ? 8.825 -0.223 -17.428 1.00 76.81 88 LEU A N 1
ATOM 712 C CA . LEU A 1 88 ? 8.430 0.635 -16.314 1.00 76.81 88 LEU A CA 1
ATOM 713 C C . LEU A 1 88 ? 7.847 -0.246 -15.213 1.00 76.81 88 LEU A C 1
ATOM 715 O O . LEU A 1 88 ? 6.951 -1.051 -15.475 1.00 76.81 88 LEU A O 1
ATOM 719 N N . TYR A 1 89 ? 8.336 -0.094 -13.985 1.00 74.81 89 TYR A N 1
ATOM 720 C CA . TYR A 1 89 ? 7.678 -0.693 -12.831 1.00 74.81 89 TYR A CA 1
ATOM 721 C C . TYR A 1 89 ? 6.336 0.004 -12.589 1.00 74.81 89 TYR A C 1
ATOM 723 O O . TYR A 1 89 ? 6.300 1.213 -12.381 1.00 74.81 89 TYR A O 1
ATOM 731 N N . VAL A 1 90 ? 5.247 -0.763 -12.578 1.00 76.19 90 VAL A N 1
ATOM 732 C CA . VAL A 1 90 ? 3.904 -0.269 -12.254 1.00 76.19 90 VAL A CA 1
ATOM 733 C C . VAL A 1 90 ? 3.543 -0.737 -10.849 1.00 76.19 90 VAL A C 1
ATOM 735 O O . VAL A 1 90 ? 3.604 -1.931 -10.547 1.00 76.19 90 VAL A O 1
ATOM 738 N N . CYS A 1 91 ? 3.173 0.194 -9.969 1.00 75.31 91 CYS A N 1
ATOM 739 C CA . CYS A 1 91 ? 2.793 -0.148 -8.600 1.00 75.31 91 CYS A CA 1
ATOM 740 C C . CYS A 1 91 ? 1.435 -0.875 -8.575 1.00 75.31 91 CYS A C 1
ATOM 742 O O . CYS A 1 91 ? 0.574 -0.597 -9.404 1.00 75.31 91 CYS A O 1
ATOM 744 N N . ALA A 1 92 ? 1.196 -1.761 -7.601 1.00 77.75 92 ALA A N 1
ATOM 745 C CA . ALA A 1 92 ? -0.065 -2.508 -7.466 1.00 77.75 92 ALA A CA 1
ATOM 746 C C . ALA A 1 92 ? -1.357 -1.667 -7.654 1.00 77.75 92 ALA A C 1
ATOM 748 O O . ALA A 1 92 ? -2.219 -2.098 -8.418 1.00 77.75 92 ALA A O 1
ATOM 749 N N . PRO A 1 93 ? -1.525 -0.475 -7.039 1.00 78.56 93 PRO A N 1
ATOM 750 C CA . PRO A 1 93 ? -2.689 0.371 -7.296 1.00 78.56 93 PRO A CA 1
ATOM 751 C C . PRO A 1 93 ? -2.752 0.905 -8.735 1.00 78.56 93 PRO A C 1
ATOM 753 O O . PRO A 1 93 ? -3.828 0.883 -9.318 1.00 78.56 93 PRO A O 1
ATOM 756 N N . GLU A 1 94 ? -1.639 1.332 -9.340 1.00 76.19 94 GLU A N 1
ATOM 757 C CA . GLU A 1 94 ? -1.626 1.754 -10.753 1.00 76.19 94 GLU A CA 1
ATOM 758 C C . GLU A 1 94 ? -1.961 0.593 -11.692 1.00 76.19 94 GLU A C 1
ATOM 760 O O . GLU A 1 94 ? -2.704 0.773 -12.650 1.00 76.19 94 GLU A O 1
ATOM 765 N N . ALA A 1 95 ? -1.456 -0.608 -11.402 1.00 79.81 95 ALA A N 1
ATOM 766 C CA . ALA A 1 95 ? -1.723 -1.798 -12.200 1.00 79.81 95 ALA A CA 1
ATOM 767 C C . ALA A 1 95 ? -3.215 -2.139 -12.192 1.00 79.81 95 ALA A C 1
ATOM 769 O O . ALA A 1 95 ? -3.776 -2.445 -13.238 1.00 79.81 95 ALA A O 1
ATOM 770 N N . VAL A 1 96 ? -3.871 -2.025 -11.032 1.00 84.69 96 VAL A N 1
ATOM 771 C CA . VAL A 1 96 ? -5.327 -2.182 -10.912 1.00 84.69 96 VAL A CA 1
ATOM 772 C C . VAL A 1 96 ? -6.062 -1.103 -11.708 1.00 84.69 96 VAL A C 1
ATOM 774 O O . VAL A 1 96 ? -7.035 -1.421 -12.381 1.00 84.69 96 VAL A O 1
ATOM 777 N N . TYR A 1 97 ? -5.585 0.145 -11.686 1.00 81.75 97 TYR A N 1
ATOM 778 C CA . TYR A 1 97 ? -6.174 1.225 -12.483 1.00 81.75 97 TYR A CA 1
ATOM 779 C C . TYR A 1 97 ? -6.084 0.972 -13.993 1.00 81.75 97 TYR A C 1
ATOM 781 O O . TYR A 1 97 ? -7.068 1.174 -14.700 1.00 81.75 97 TYR A O 1
ATOM 789 N N . ILE A 1 98 ? -4.931 0.494 -14.472 1.00 80.12 98 ILE A N 1
ATOM 790 C CA . ILE A 1 98 ? -4.714 0.139 -15.882 1.00 80.12 98 ILE A CA 1
ATOM 791 C C . ILE A 1 98 ? -5.565 -1.073 -16.273 1.00 80.12 98 ILE A C 1
ATOM 793 O O . ILE A 1 98 ? -6.213 -1.056 -17.313 1.00 80.12 98 ILE A O 1
ATOM 797 N N . LEU A 1 99 ? -5.578 -2.119 -15.442 1.00 86.25 99 LEU A N 1
ATOM 798 C CA . LEU A 1 99 ? -6.291 -3.369 -15.718 1.00 86.25 99 LEU A CA 1
ATOM 799 C C . LEU A 1 99 ? -7.813 -3.185 -15.732 1.00 86.25 99 LEU A C 1
ATOM 801 O O . LEU A 1 99 ? -8.506 -3.896 -16.451 1.00 86.25 99 LEU A O 1
ATOM 805 N N . LEU A 1 100 ? -8.324 -2.235 -14.947 1.00 89.88 100 LEU A N 1
ATOM 806 C CA . LEU A 1 100 ? -9.744 -1.881 -14.892 1.00 89.88 100 LEU A CA 1
ATOM 807 C C . LEU A 1 100 ? -10.129 -0.746 -15.858 1.00 89.88 100 LEU A C 1
ATOM 809 O O . LEU A 1 100 ? -11.266 -0.288 -15.803 1.00 89.88 100 LEU A O 1
ATOM 813 N N . GLU A 1 101 ? -9.205 -0.299 -16.719 1.00 86.44 101 GLU A N 1
ATOM 814 C CA . GLU A 1 101 ? -9.429 0.731 -17.748 1.00 86.44 101 GLU A CA 1
ATOM 815 C C . GLU A 1 101 ? -10.042 2.040 -17.211 1.00 86.44 101 GLU A C 1
ATOM 817 O O . GLU A 1 101 ? -10.831 2.704 -17.884 1.00 86.44 101 GLU A O 1
ATOM 822 N N . PHE A 1 102 ? -9.684 2.444 -15.989 1.00 79.88 102 PHE A N 1
ATOM 823 C CA . PHE A 1 102 ? -10.144 3.725 -15.457 1.00 79.88 102 PHE A CA 1
ATOM 824 C C . PHE A 1 102 ? -9.502 4.897 -16.204 1.00 79.88 102 PHE A C 1
ATOM 826 O O . PHE A 1 102 ? -8.322 4.859 -16.562 1.00 79.88 102 PHE A O 1
ATOM 833 N N . ASP A 1 103 ? -10.282 5.962 -16.394 1.00 63.59 103 ASP A N 1
ATOM 834 C CA . ASP A 1 103 ? -9.825 7.149 -17.105 1.00 63.59 103 ASP A CA 1
ATOM 835 C C . ASP A 1 103 ? -8.688 7.829 -16.330 1.00 63.59 103 ASP A C 1
ATOM 837 O O . ASP A 1 103 ? -8.788 8.088 -15.124 1.00 63.59 103 ASP A O 1
ATOM 841 N N . ARG A 1 104 ? -7.569 8.068 -17.017 1.00 60.62 104 ARG A N 1
ATOM 842 C CA . ARG A 1 104 ? -6.409 8.735 -16.423 1.00 60.62 104 ARG A CA 1
ATOM 843 C C . ARG A 1 104 ? -6.644 10.242 -16.526 1.00 60.62 104 ARG A C 1
ATOM 845 O O . ARG A 1 104 ? -6.567 10.780 -17.624 1.00 60.62 104 ARG A O 1
ATOM 852 N N . GLN A 1 105 ? -6.969 10.874 -15.394 1.00 50.78 105 GLN A N 1
ATOM 853 C CA . GLN A 1 105 ? -7.108 12.334 -15.264 1.00 50.78 105 GLN A CA 1
ATOM 854 C C . GLN A 1 105 ? -5.831 13.089 -15.640 1.00 50.78 105 GLN A C 1
ATOM 856 O O . GLN A 1 105 ? -4.727 12.564 -15.358 1.00 50.78 105 GLN A O 1
#

Secondary structure (DSSP, 8-state):
--PPP----EEEETTEEEETTSPPP-HHHHHHHTS---------HHHHHHHHHHHSS-PPEEEEE------S-------HHHHEEEEE---HHHHHHHHTT----

Organism: Haemonchus placei (NCBI:txid6290)

Sequence (105 aa):
MCRRPNDGRTCVLGGKIFDNRVVPYNQYLALRYSGHLNVEICGMIQAVKYMYKYVYKGPDRATLRMIRNQNGFDKRVVDEIDEFVTALYVCAPEAVYILLEFDRQ

pLDDT: mean 72.35, std 9.45, range [40.44, 89.88]